Protein AF-A0A960HRV1-F1 (afdb_monomer_lite)

Secondary structure (DSSP, 8-state):
--SS-SSTT-S------------SGGGGG-HHHHHHHHHT----STT--

Sequence (49 aa):
MGEQSAIEWTDHTFNPWWGCTRVSPACDHCYADAQAARFGFDVWGDDKP

pLDDT: mean 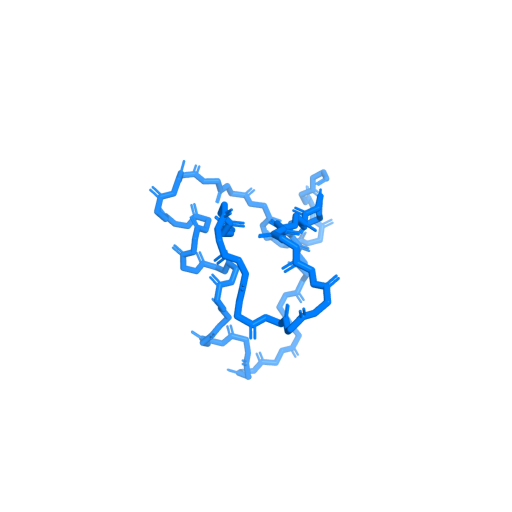90.03, std 4.37, range [69.5, 95.31]

Structure (mmCIF, N/CA/C/O backbone):
data_AF-A0A960HRV1-F1
#
_entry.id   AF-A0A960HRV1-F1
#
loop_
_atom_site.group_PDB
_atom_site.id
_atom_site.type_symbol
_atom_site.label_atom_id
_atom_site.label_alt_id
_atom_site.label_comp_id
_atom_site.label_asym_id
_atom_site.label_entity_id
_atom_site.label_seq_id
_atom_site.pdbx_PDB_ins_code
_atom_site.Cartn_x
_atom_site.Cartn_y
_atom_site.Cartn_z
_atom_site.occupancy
_atom_site.B_iso_or_equiv
_atom_site.auth_seq_id
_atom_site.auth_comp_id
_atom_site.auth_asym_id
_atom_site.auth_atom_id
_atom_site.pdbx_PDB_mo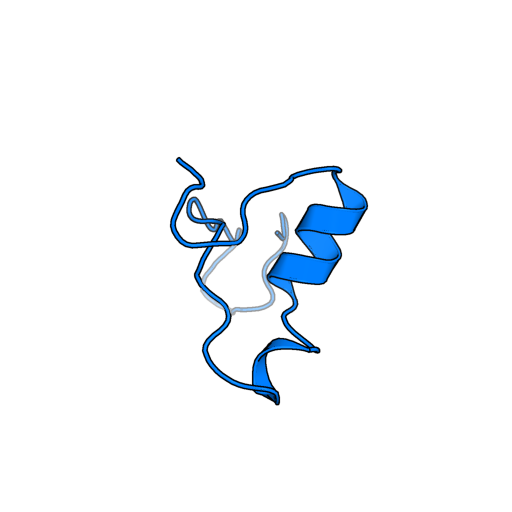del_num
ATOM 1 N N . MET A 1 1 ? -2.042 8.723 5.952 1.00 77.88 1 MET A N 1
ATOM 2 C CA . MET A 1 1 ? -2.183 8.157 7.311 1.00 77.88 1 MET A CA 1
ATOM 3 C C . MET A 1 1 ? -2.519 9.257 8.286 1.00 77.88 1 MET A C 1
ATOM 5 O O . MET A 1 1 ? -2.183 10.399 7.999 1.00 77.88 1 MET A O 1
ATOM 9 N N . GLY A 1 2 ? -3.272 8.937 9.335 1.00 84.31 2 GLY A N 1
ATOM 10 C CA . GLY A 1 2 ? -3.945 9.946 10.147 1.00 84.31 2 GLY A CA 1
ATOM 11 C C . GLY A 1 2 ? -3.207 10.253 11.441 1.00 84.31 2 GLY A C 1
ATOM 12 O O . GLY A 1 2 ? -2.942 9.341 12.222 1.00 84.31 2 GLY A O 1
ATOM 13 N N . GLU A 1 3 ? -2.964 11.543 11.677 1.00 86.94 3 GLU A N 1
ATOM 14 C CA . GLU A 1 3 ? -2.601 12.082 12.994 1.00 86.94 3 GLU A CA 1
ATOM 15 C C . GLU A 1 3 ? -3.792 12.044 13.968 1.00 86.94 3 GLU A C 1
ATOM 17 O O . GLU A 1 3 ? -3.611 12.106 15.168 1.00 86.94 3 GLU A O 1
ATOM 22 N N . GLN A 1 4 ? -5.027 11.904 13.496 1.00 91.50 4 GLN A N 1
ATOM 23 C CA . GLN A 1 4 ? -6.172 11.653 14.370 1.00 91.50 4 GLN A CA 1
ATOM 24 C C . GLN A 1 4 ? -6.901 10.431 13.841 1.00 91.50 4 GLN A C 1
ATOM 26 O O . GLN A 1 4 ? -7.412 10.429 12.718 1.00 91.50 4 GLN A O 1
ATOM 31 N N . SER A 1 5 ? -6.863 9.357 14.616 1.00 91.25 5 SER A N 1
ATOM 32 C CA . SER A 1 5 ? -7.497 8.092 14.282 1.00 91.25 5 SER A CA 1
ATOM 33 C C . SER A 1 5 ? -8.923 8.042 14.828 1.00 91.25 5 SER A C 1
ATOM 35 O O . SER A 1 5 ? -9.205 8.500 15.927 1.00 91.25 5 SER A O 1
ATOM 37 N N . ALA A 1 6 ? -9.832 7.471 14.035 1.00 94.00 6 ALA A N 1
ATOM 38 C CA . ALA A 1 6 ? -11.227 7.245 14.422 1.00 94.00 6 ALA A CA 1
ATOM 39 C C . ALA A 1 6 ? -11.427 5.930 15.201 1.00 94.00 6 ALA A C 1
ATOM 41 O O . ALA A 1 6 ? -12.550 5.545 15.506 1.00 94.00 6 ALA A O 1
ATOM 42 N N . ILE A 1 7 ? -10.347 5.190 15.455 1.00 92.50 7 ILE A N 1
ATOM 43 C CA . ILE A 1 7 ? -10.373 3.982 16.273 1.00 92.50 7 ILE A CA 1
ATOM 44 C C . ILE A 1 7 ? -10.279 4.432 17.731 1.00 92.50 7 ILE A C 1
ATOM 46 O O . ILE A 1 7 ? -9.248 4.966 18.122 1.00 92.50 7 ILE A O 1
ATOM 50 N N . GLU A 1 8 ? -11.321 4.171 18.523 1.00 95.31 8 GLU A N 1
ATOM 51 C CA . GLU A 1 8 ? -11.507 4.693 19.894 1.00 95.31 8 GLU A CA 1
ATOM 52 C C . GLU A 1 8 ? -10.297 4.548 20.838 1.00 95.31 8 GLU A C 1
ATOM 54 O O . GLU A 1 8 ? -10.155 5.315 21.783 1.00 95.31 8 GLU A O 1
ATOM 59 N N . TRP A 1 9 ? -9.431 3.556 20.612 1.00 95.19 9 TRP A N 1
ATOM 60 C CA . TRP A 1 9 ? -8.270 3.256 21.458 1.00 95.19 9 TRP A CA 1
ATOM 61 C C . TRP A 1 9 ? -6.916 3.614 20.821 1.00 95.19 9 TRP A C 1
ATOM 63 O O . TRP A 1 9 ? -5.876 3.290 21.387 1.00 95.19 9 TRP A O 1
ATOM 73 N N . THR A 1 10 ? -6.895 4.221 19.632 1.00 93.19 10 THR A N 1
ATOM 74 C CA . THR A 1 10 ? -5.666 4.566 18.901 1.00 93.19 10 THR A CA 1
ATOM 75 C C . THR A 1 10 ? -5.676 6.040 18.527 1.00 93.19 10 THR A C 1
ATOM 77 O O . THR A 1 10 ? -6.558 6.461 17.787 1.00 93.19 10 THR A O 1
ATOM 80 N N . ASP A 1 11 ? -4.651 6.789 18.935 1.00 93.06 11 ASP A N 1
ATOM 81 C CA . ASP A 1 11 ? -4.508 8.208 18.581 1.00 93.06 11 ASP A CA 1
ATOM 82 C C . ASP A 1 11 ? -4.035 8.409 17.132 1.00 93.06 11 ASP A C 1
ATOM 84 O O . ASP A 1 11 ? -4.578 9.228 16.388 1.00 93.06 11 ASP A O 1
ATOM 88 N N . HIS A 1 12 ? -3.049 7.617 16.696 1.00 93.38 12 HIS A N 1
ATOM 89 C CA . HIS A 1 12 ? -2.380 7.771 15.403 1.00 93.38 12 HIS A CA 1
ATOM 90 C C . HIS A 1 12 ? -2.303 6.451 14.643 1.00 93.38 12 HIS A C 1
ATOM 92 O O . HIS A 1 12 ? -1.999 5.405 15.213 1.00 93.38 12 HIS A O 1
ATOM 98 N N . THR A 1 13 ? -2.503 6.506 13.326 1.00 91.44 13 THR A N 1
ATOM 99 C CA . THR A 1 13 ? -2.297 5.338 12.457 1.00 91.44 13 THR A CA 1
ATOM 100 C C . THR A 1 13 ? -1.022 5.500 11.654 1.00 91.44 13 THR A C 1
ATOM 102 O O . THR A 1 13 ? -0.816 6.524 11.005 1.00 91.44 13 THR A O 1
ATOM 105 N N . PHE A 1 14 ? -0.184 4.465 11.665 1.00 89.94 14 PHE A N 1
ATOM 106 C CA . PHE A 1 14 ? 0.999 4.377 10.823 1.00 89.94 14 PHE A CA 1
ATOM 107 C C . PHE A 1 14 ? 1.103 2.989 10.171 1.00 89.94 14 PHE A C 1
ATOM 109 O O . PHE A 1 14 ? 0.850 1.966 10.793 1.00 89.94 14 PHE A O 1
ATOM 116 N N . ASN A 1 15 ? 1.475 2.981 8.901 1.00 88.25 15 ASN A N 1
ATOM 117 C CA . ASN A 1 15 ? 1.647 1.871 7.989 1.00 88.25 15 ASN A CA 1
ATOM 118 C C . ASN A 1 15 ? 3.057 2.048 7.405 1.00 88.25 15 ASN A C 1
ATOM 120 O O . ASN A 1 15 ? 3.241 2.863 6.496 1.00 88.25 15 ASN A O 1
ATOM 124 N N . PRO A 1 16 ? 4.045 1.322 7.948 1.00 88.50 16 PRO A N 1
ATOM 125 C CA . PRO A 1 16 ? 5.417 1.354 7.457 1.00 88.50 16 PRO A CA 1
ATOM 126 C C . PRO A 1 16 ? 5.608 0.640 6.115 1.00 88.50 16 PRO A C 1
ATOM 128 O O . PRO A 1 16 ? 6.700 0.708 5.559 1.00 88.50 16 PRO A O 1
ATOM 131 N N . TRP A 1 17 ? 4.593 -0.077 5.620 1.00 86.69 17 TRP A N 1
ATOM 132 C CA . TRP A 1 17 ? 4.705 -0.929 4.444 1.00 86.69 17 TRP A CA 1
ATOM 133 C C . TRP A 1 17 ? 3.903 -0.403 3.273 1.00 86.69 17 TRP A C 1
ATOM 135 O O . TRP A 1 17 ? 2.714 -0.081 3.369 1.00 86.69 17 TRP A O 1
ATOM 145 N N . TRP A 1 18 ? 4.575 -0.378 2.130 1.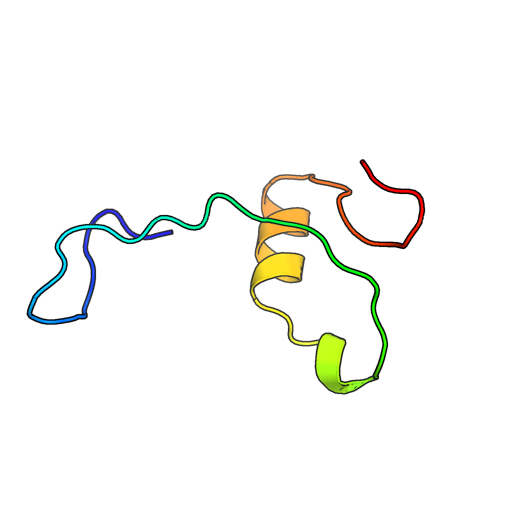00 89.69 18 TRP A N 1
ATOM 146 C CA . TRP A 1 18 ? 3.996 0.102 0.901 1.00 89.69 18 TRP A CA 1
ATOM 147 C C . TRP A 1 18 ? 4.618 -0.603 -0.294 1.00 89.69 18 TRP A C 1
ATOM 149 O O . TRP A 1 18 ? 5.830 -0.773 -0.331 1.00 89.69 18 TRP A O 1
ATOM 159 N N . GLY A 1 19 ? 3.781 -0.997 -1.250 1.00 90.25 19 GLY A N 1
ATOM 160 C CA . GLY A 1 19 ? 4.188 -1.828 -2.377 1.00 90.25 19 GLY A CA 1
ATOM 161 C C . GLY A 1 19 ? 3.623 -3.243 -2.288 1.00 90.25 19 GLY A C 1
ATOM 162 O O . GLY A 1 19 ? 3.435 -3.797 -1.205 1.00 90.25 19 GLY A O 1
ATOM 163 N N . CYS A 1 20 ? 3.271 -3.791 -3.448 1.00 91.50 20 CYS A N 1
ATOM 164 C CA . CYS A 1 20 ? 2.867 -5.179 -3.652 1.00 91.50 20 CYS A CA 1
ATOM 165 C C . CYS A 1 20 ? 2.782 -5.492 -5.154 1.00 91.50 20 CYS A C 1
ATOM 167 O O . CYS A 1 20 ? 2.795 -4.590 -6.001 1.00 91.50 20 CYS A O 1
ATOM 169 N N . THR A 1 21 ? 2.626 -6.774 -5.479 1.00 91.81 21 THR A N 1
ATOM 170 C CA . THR A 1 21 ? 2.312 -7.243 -6.833 1.00 91.81 21 THR A CA 1
ATOM 171 C C . THR A 1 21 ? 0.801 -7.280 -7.039 1.00 91.81 21 THR A C 1
ATOM 173 O O . THR A 1 21 ? 0.059 -7.838 -6.227 1.00 91.81 21 THR A O 1
ATOM 176 N N . A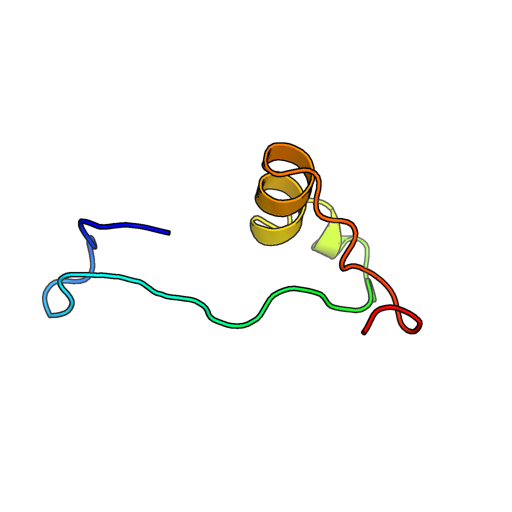RG A 1 22 ? 0.316 -6.691 -8.139 1.00 90.06 22 ARG A N 1
ATOM 177 C CA . ARG A 1 22 ? -1.110 -6.725 -8.495 1.00 90.06 22 ARG A CA 1
ATOM 178 C C . ARG A 1 22 ? -1.470 -8.111 -9.028 1.00 90.06 22 ARG A C 1
ATOM 180 O O . ARG A 1 22 ? -1.028 -8.495 -10.104 1.00 90.06 22 ARG A O 1
ATOM 187 N N . VAL A 1 23 ? -2.294 -8.843 -8.285 1.00 91.62 23 VAL A N 1
ATOM 188 C CA . VAL A 1 23 ? -2.659 -10.237 -8.605 1.00 91.62 23 VAL A CA 1
ATOM 189 C C . VAL A 1 23 ? -4.056 -10.390 -9.213 1.00 91.62 23 VAL A C 1
ATOM 191 O O . VAL A 1 23 ? -4.401 -11.462 -9.700 1.00 91.62 23 VAL A O 1
ATOM 194 N N . SER A 1 24 ? -4.896 -9.353 -9.149 1.00 92.25 24 SER A N 1
ATOM 195 C CA . SER A 1 24 ? -6.318 -9.436 -9.503 1.00 92.25 24 SER A CA 1
ATOM 196 C C . SER A 1 24 ? -6.880 -8.068 -9.920 1.00 92.25 24 SER A C 1
ATOM 198 O O . SER A 1 24 ? -6.394 -7.054 -9.417 1.00 92.25 24 SER A O 1
ATOM 200 N N . PRO A 1 25 ? -7.948 -8.012 -10.746 1.00 92.31 25 PRO A N 1
ATOM 201 C CA . PRO A 1 25 ? -8.689 -6.774 -11.033 1.00 92.31 25 PRO A CA 1
ATOM 202 C C . PRO A 1 25 ? -9.224 -6.058 -9.782 1.00 92.31 25 PRO A C 1
ATOM 204 O O . PRO A 1 25 ? -9.491 -4.864 -9.799 1.00 92.31 25 PRO A O 1
ATOM 207 N N . ALA A 1 26 ? -9.346 -6.761 -8.651 1.00 89.38 26 ALA A N 1
ATOM 208 C CA . ALA A 1 26 ? -9.719 -6.136 -7.380 1.00 89.38 26 ALA A CA 1
ATOM 209 C C . ALA A 1 26 ? -8.701 -5.079 -6.891 1.00 89.38 26 ALA A C 1
ATOM 211 O O . ALA A 1 26 ? -9.021 -4.280 -6.011 1.00 89.38 26 ALA A O 1
ATOM 212 N N . CYS A 1 27 ? -7.482 -5.056 -7.442 1.00 91.56 27 CYS A N 1
ATOM 213 C CA . CYS A 1 27 ? -6.449 -4.083 -7.094 1.00 91.56 27 CYS A CA 1
ATOM 214 C C . CYS A 1 27 ? -6.724 -2.662 -7.626 1.00 91.56 27 CYS A C 1
ATOM 216 O O . CYS A 1 27 ? -6.096 -1.723 -7.137 1.00 91.56 27 CYS A O 1
ATOM 218 N N . ASP A 1 28 ? -7.659 -2.481 -8.566 1.00 90.38 28 ASP A N 1
ATOM 219 C CA . ASP A 1 28 ? -7.898 -1.207 -9.270 1.00 90.38 28 ASP A CA 1
ATOM 220 C C . ASP A 1 28 ? -8.346 -0.054 -8.348 1.00 90.38 28 ASP A C 1
ATOM 222 O O . ASP A 1 28 ? -8.186 1.120 -8.679 1.00 90.38 28 ASP A O 1
ATOM 226 N N . HIS A 1 29 ? -8.870 -0.372 -7.160 1.00 91.88 29 HIS A N 1
ATOM 227 C CA . HIS A 1 29 ? -9.310 0.605 -6.155 1.00 91.88 29 HIS A CA 1
ATOM 228 C C . HIS A 1 29 ? -8.486 0.552 -4.861 1.00 91.88 29 HIS A C 1
ATOM 230 O O . HIS A 1 29 ? -8.976 0.863 -3.773 1.00 91.88 29 HIS A O 1
ATOM 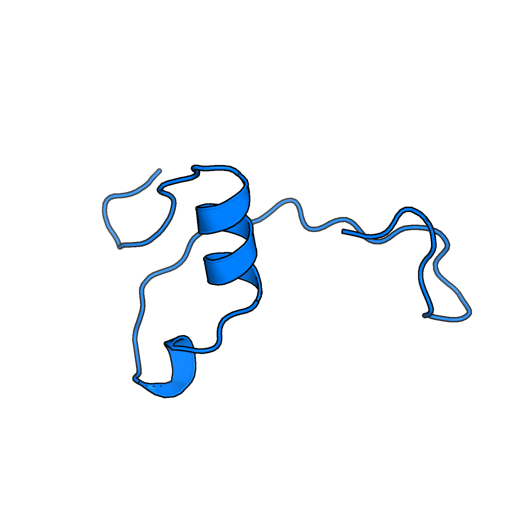236 N N . CYS A 1 30 ? -7.216 0.155 -4.959 1.00 92.06 30 CYS A N 1
ATOM 237 C CA . CYS A 1 30 ? -6.308 0.130 -3.821 1.00 92.06 30 CYS A CA 1
ATOM 238 C C . CYS A 1 30 ? -6.047 1.549 -3.280 1.00 92.06 30 CYS A C 1
ATOM 240 O O . CYS A 1 30 ? -5.484 2.403 -3.966 1.00 92.06 30 CYS A O 1
ATOM 242 N N . TYR A 1 31 ? -6.384 1.795 -2.008 1.00 91.62 31 TYR A N 1
ATOM 243 C CA . TYR A 1 31 ? -6.119 3.083 -1.347 1.00 91.62 31 TYR A CA 1
ATOM 244 C C . TYR A 1 31 ? -4.628 3.462 -1.385 1.00 91.62 31 TYR A C 1
ATOM 246 O O . TYR A 1 31 ? -4.264 4.641 -1.410 1.00 91.62 31 TYR A O 1
ATOM 254 N N . ALA A 1 32 ? -3.770 2.442 -1.339 1.00 92.75 32 ALA A N 1
ATOM 255 C CA . ALA A 1 32 ? -2.335 2.595 -1.266 1.00 92.75 32 ALA A CA 1
ATOM 256 C C . ALA A 1 32 ? -1.776 3.043 -2.627 1.00 92.75 32 ALA A C 1
ATOM 258 O O . ALA A 1 32 ? -0.872 3.870 -2.646 1.00 92.75 32 ALA A O 1
ATOM 259 N N . ASP A 1 33 ? -2.362 2.587 -3.740 1.00 91.88 33 ASP A N 1
ATOM 260 C CA . ASP A 1 33 ? -2.011 3.004 -5.107 1.00 91.88 33 ASP A CA 1
ATOM 261 C C . ASP A 1 33 ? -2.326 4.485 -5.342 1.00 91.88 33 ASP A C 1
ATOM 263 O O . ASP A 1 33 ? -1.466 5.253 -5.772 1.00 91.88 33 ASP A O 1
ATOM 267 N N . ALA A 1 34 ? -3.514 4.926 -4.917 1.00 91.88 34 ALA A N 1
ATOM 268 C CA . ALA A 1 34 ? -3.908 6.332 -4.988 1.00 91.88 34 ALA A CA 1
ATOM 269 C C . ALA A 1 34 ? -2.984 7.244 -4.161 1.00 91.88 34 ALA A C 1
ATOM 271 O O . ALA A 1 34 ? -2.618 8.337 -4.601 1.00 91.88 34 ALA A O 1
ATOM 272 N N . GLN A 1 35 ? -2.578 6.808 -2.962 1.00 92.25 35 GLN A N 1
ATOM 273 C CA . GLN A 1 35 ? -1.584 7.548 -2.185 1.00 92.25 35 GLN A CA 1
ATOM 274 C C . GLN A 1 35 ? -0.212 7.537 -2.885 1.00 92.25 35 GLN A C 1
ATOM 276 O O . GLN A 1 35 ? 0.447 8.571 -2.907 1.00 92.25 35 GLN A O 1
ATOM 28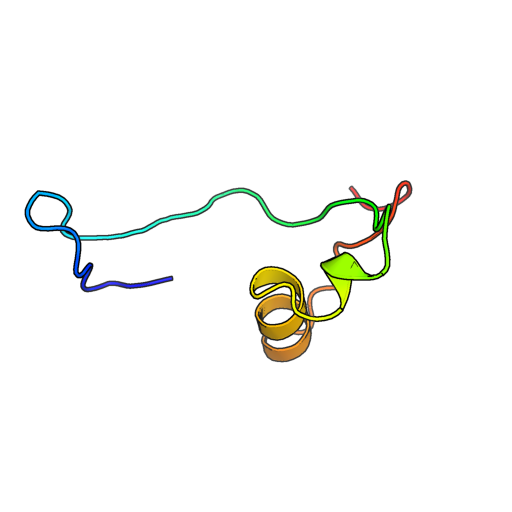1 N N . ALA A 1 36 ? 0.210 6.427 -3.497 1.00 92.56 36 ALA A N 1
ATOM 282 C CA . ALA A 1 36 ? 1.519 6.341 -4.139 1.00 92.56 36 ALA A CA 1
ATOM 283 C C . ALA A 1 36 ? 1.585 7.291 -5.337 1.00 92.56 36 ALA A C 1
ATOM 285 O O . ALA A 1 36 ? 2.520 8.081 -5.436 1.00 92.56 36 ALA A O 1
ATOM 286 N N . ALA A 1 37 ? 0.524 7.339 -6.149 1.00 92.00 37 ALA A N 1
ATOM 287 C CA . ALA A 1 37 ? 0.371 8.321 -7.218 1.00 92.00 37 ALA A CA 1
ATOM 288 C C . ALA A 1 37 ? 0.389 9.769 -6.693 1.00 92.00 37 ALA A C 1
ATOM 290 O O . ALA A 1 37 ? 1.042 10.630 -7.280 1.00 92.00 37 ALA A O 1
ATOM 291 N N . ARG A 1 38 ? -0.274 10.046 -5.559 1.00 92.19 38 ARG A N 1
ATOM 292 C CA . ARG A 1 38 ? -0.289 11.381 -4.934 1.00 92.19 38 ARG A CA 1
ATOM 293 C C . ARG A 1 38 ? 1.101 11.856 -4.507 1.00 92.19 38 ARG A C 1
ATOM 295 O O . ARG A 1 38 ? 1.386 13.045 -4.615 1.00 92.19 38 ARG A O 1
ATOM 302 N N . PHE A 1 39 ? 1.927 10.959 -3.978 1.00 91.25 39 PHE A N 1
ATOM 303 C CA . PHE A 1 39 ? 3.267 11.291 -3.489 1.00 91.25 39 PHE A CA 1
ATOM 304 C C . PHE A 1 39 ? 4.380 11.009 -4.514 1.00 91.25 39 PHE A C 1
ATOM 306 O O . PHE A 1 39 ? 5.536 11.326 -4.250 1.00 91.25 39 PHE A O 1
ATOM 313 N N . GLY A 1 40 ? 4.039 10.467 -5.689 1.00 91.94 40 GLY A N 1
ATOM 314 C CA . GLY A 1 40 ? 4.987 10.156 -6.760 1.00 91.94 40 GLY A CA 1
ATOM 315 C C . GLY A 1 40 ? 5.851 8.919 -6.496 1.00 91.94 40 GLY A C 1
ATOM 316 O O . GLY A 1 40 ? 6.957 8.830 -7.021 1.00 91.94 40 GLY A O 1
ATOM 317 N N . PHE A 1 41 ? 5.378 7.980 -5.675 1.00 90.69 41 PHE A N 1
ATOM 318 C CA . PHE A 1 41 ? 6.095 6.744 -5.374 1.00 90.69 41 PHE A CA 1
ATOM 319 C C . PHE A 1 41 ? 5.767 5.645 -6.382 1.00 90.69 41 PHE A C 1
ATOM 321 O O . PHE A 1 41 ? 4.601 5.354 -6.642 1.00 90.69 41 PHE A O 1
ATOM 328 N N . ASP A 1 42 ? 6.805 4.992 -6.897 1.00 89.44 42 ASP A N 1
ATOM 329 C CA . ASP A 1 42 ? 6.683 3.884 -7.841 1.00 89.44 42 ASP A CA 1
ATOM 330 C C . ASP A 1 42 ? 7.112 2.558 -7.186 1.00 89.44 42 ASP A C 1
ATOM 332 O O . ASP A 1 42 ? 8.197 2.031 -7.438 1.00 89.44 42 ASP A O 1
ATOM 336 N N . VAL A 1 43 ? 6.252 2.047 -6.300 1.00 90.56 43 VAL A N 1
ATOM 337 C CA . VAL A 1 43 ? 6.529 0.929 -5.368 1.00 90.56 43 VAL A CA 1
ATOM 338 C C . VAL A 1 43 ? 5.795 -0.376 -5.719 1.00 90.56 43 VAL A C 1
ATOM 340 O O . VAL A 1 43 ? 5.765 -1.306 -4.922 1.00 90.56 43 VAL A O 1
ATOM 343 N N . TRP A 1 44 ? 5.159 -0.458 -6.890 1.00 91.44 44 TRP A N 1
ATOM 344 C CA . TRP A 1 44 ? 4.339 -1.613 -7.289 1.00 91.44 44 TRP A CA 1
ATOM 345 C C . TRP A 1 44 ? 5.071 -2.543 -8.261 1.00 91.44 44 TRP A C 1
ATOM 347 O O . TRP A 1 44 ? 5.726 -2.062 -9.189 1.00 91.44 44 TRP A O 1
ATOM 357 N N . GLY A 1 45 ? 4.873 -3.856 -8.103 1.00 89.00 45 GLY A N 1
ATOM 358 C CA . GLY A 1 45 ? 5.446 -4.907 -8.956 1.00 89.00 45 GLY A CA 1
ATOM 359 C C . GLY A 1 45 ? 6.530 -5.745 -8.270 1.00 89.00 45 GLY A C 1
ATOM 360 O O . GLY A 1 45 ? 7.075 -5.340 -7.249 1.00 89.00 45 GLY A O 1
ATOM 361 N N . ASP A 1 46 ? 6.832 -6.910 -8.850 1.00 86.06 46 ASP A N 1
ATOM 362 C CA . ASP A 1 46 ? 7.752 -7.910 -8.277 1.00 86.06 46 ASP A CA 1
ATOM 363 C C . ASP A 1 46 ? 9.218 -7.443 -8.222 1.00 86.06 46 ASP A C 1
ATOM 365 O O . ASP A 1 46 ? 9.988 -7.910 -7.388 1.00 86.06 46 ASP A O 1
ATOM 369 N N . ASP A 1 47 ? 9.597 -6.508 -9.098 1.00 86.00 47 ASP A N 1
ATOM 370 C CA . ASP A 1 47 ? 10.974 -6.019 -9.254 1.00 86.00 47 ASP A CA 1
ATOM 371 C C . ASP A 1 47 ? 11.262 -4.733 -8.458 1.00 86.00 47 ASP A C 1
ATOM 373 O O . ASP A 1 47 ? 12.332 -4.131 -8.598 1.00 86.00 47 ASP A O 1
ATOM 377 N N . LYS A 1 48 ? 10.295 -4.257 -7.663 1.00 80.56 48 LYS A N 1
ATOM 378 C CA . LYS A 1 48 ? 10.465 -3.070 -6.815 1.00 80.56 48 LYS A CA 1
ATOM 379 C C . LYS A 1 48 ? 11.039 -3.461 -5.449 1.00 80.56 48 LYS A C 1
ATOM 381 O O . LYS A 1 48 ? 10.691 -4.529 -4.950 1.00 80.56 48 LYS A O 1
ATOM 386 N N . PRO A 1 49 ? 11.960 -2.646 -4.895 1.00 69.50 49 PRO A N 1
ATOM 387 C CA . PRO A 1 49 ? 12.627 -2.943 -3.628 1.00 69.50 49 PRO A CA 1
ATOM 388 C C . PRO A 1 49 ? 11.660 -3.015 -2.443 1.00 69.50 49 PRO A C 1
ATOM 390 O O . PRO A 1 49 ? 10.599 -2.350 -2.500 1.00 69.50 49 PRO A O 1
#

Foldseek 3Di:
DDCQDPPPVDRDDDDPDAEDEDDDPVCVPPPRVVVCVVVVHDRYDPPHD

Radius of gyration: 13.11 Å; chains: 1; bounding box: 24×22×32 Å